Protein AF-A0A1M5J1T2-F1 (afdb_monomer)

Mean predicted aligned error: 6.27 Å

Nearest PDB structures (foldseek):
  9jb5-assembly1_A  TM=6.316E-01  e=2.649E+00  Arabidopsis thaliana
  3uuw-assembly1_D  TM=5.274E-01  e=1.321E+00  Clostridioides difficile 630
  9jb5-assembly1_B  TM=5.321E-01  e=2.192E+00  Arabidopsis thaliana
  1xea-assembly1_B  TM=5.247E-01  e=2.192E+00  Vibrio cholerae
  1tlt-assembly1_B  TM=4.787E-01  e=2.335E+00  Escherichia coli

Solvent-accessible surface area (backbone atoms only — not comparable to full-atom values): 5543 Å² total; per-residue (Å²): 122,72,64,61,60,52,49,52,53,51,53,52,50,53,51,49,53,58,47,50,71,62,70,26,44,74,47,78,55,96,56,31,41,35,27,78,34,49,88,57,45,56,34,31,40,38,54,51,94,86,43,30,34,38,37,37,45,85,96,47,74,47,78,43,77,53,54,98,81,63,43,72,68,61,51,53,49,50,36,38,77,70,67,71,41,80,75,73,71,80,74,73,86,124

Foldseek 3Di:
DVVLVVLLVVLVVVVVVVQVVQVWDWDDDPQKIAGCDHPLHQWMWGQDPQQWIWIDHPPDIDIDHNDPPDDNVNVVVVCVVVVSDPDPPPPPDD

pLDDT: mean 83.95, std 14.15, range [34.91, 95.38]

Secondary structure (DSSP, 8-state):
-HHHHHHHHHHHHHHHHHHHHTT-EEEEETTEEEEEESTTTTEEEEE-TTSEEEEEETTEEEEEE--TT--HHHHHHHHHHTTSS---------

Structure (mmCIF, N/CA/C/O backbone):
data_AF-A0A1M5J1T2-F1
#
_entry.id   AF-A0A1M5J1T2-F1
#
loop_
_atom_site.group_PDB
_atom_site.id
_atom_site.type_symbol
_atom_site.label_atom_id
_atom_site.label_alt_id
_atom_site.label_comp_id
_atom_site.label_asym_id
_atom_site.label_entity_id
_atom_site.label_seq_id
_atom_site.pdbx_PDB_ins_code
_atom_site.Cartn_x
_atom_site.Cartn_y
_atom_site.Cartn_z
_atom_site.occupancy
_atom_site.B_iso_or_equiv
_atom_site.auth_seq_id
_atom_site.auth_comp_id
_atom_site.auth_asym_id
_atom_site.auth_atom_id
_atom_site.pdbx_PDB_model_num
ATOM 1 N N . MET A 1 1 ? 23.142 1.458 -8.330 1.00 48.47 1 MET A N 1
ATOM 2 C CA . MET A 1 1 ? 22.286 0.309 -7.948 1.00 48.47 1 MET A CA 1
ATOM 3 C C . MET A 1 1 ? 21.916 0.289 -6.456 1.00 48.47 1 MET A C 1
ATOM 5 O O . MET A 1 1 ? 20.780 -0.045 -6.170 1.00 48.47 1 MET A O 1
ATOM 9 N N . GLN A 1 2 ? 22.773 0.706 -5.508 1.00 51.81 2 GLN A N 1
ATOM 10 C CA . GLN A 1 2 ? 22.416 0.771 -4.067 1.00 51.81 2 GLN A CA 1
ATOM 11 C C . GLN A 1 2 ? 21.383 1.853 -3.682 1.00 51.81 2 GLN A C 1
ATOM 13 O O . GLN A 1 2 ? 20.683 1.712 -2.684 1.00 51.81 2 GLN A O 1
ATOM 18 N N . THR A 1 3 ? 21.269 2.931 -4.461 1.00 60.22 3 THR A N 1
ATOM 19 C CA . THR A 1 3 ? 20.373 4.067 -4.177 1.00 60.22 3 THR A CA 1
ATOM 20 C C . THR A 1 3 ? 18.893 3.698 -4.260 1.00 60.22 3 THR A C 1
ATOM 22 O O . THR A 1 3 ? 18.123 4.057 -3.376 1.00 60.22 3 THR A O 1
ATOM 25 N N . SER A 1 4 ? 18.519 2.903 -5.260 1.00 65.75 4 SER A N 1
ATOM 26 C CA . SER A 1 4 ? 17.126 2.527 -5.504 1.00 65.75 4 SER A CA 1
ATOM 27 C C . SER A 1 4 ? 16.548 1.601 -4.422 1.00 65.75 4 SER A C 1
ATOM 29 O O . SER A 1 4 ? 15.395 1.766 -4.036 1.00 65.75 4 SER A O 1
ATOM 31 N N . GLN A 1 5 ? 17.327 0.644 -3.903 1.00 70.69 5 GLN A N 1
ATOM 32 C CA . GLN A 1 5 ? 16.850 -0.253 -2.841 1.00 70.69 5 GLN A CA 1
ATOM 33 C C . GLN A 1 5 ? 16.605 0.502 -1.532 1.00 70.69 5 GLN A C 1
ATOM 35 O O . GLN A 1 5 ? 15.594 0.279 -0.870 1.00 70.69 5 GLN A O 1
ATOM 40 N N . LYS A 1 6 ? 17.502 1.431 -1.182 1.00 76.44 6 LYS A N 1
ATOM 41 C CA . LYS A 1 6 ? 17.354 2.272 0.010 1.00 76.44 6 LYS A CA 1
ATOM 42 C C . LYS A 1 6 ? 16.141 3.198 -0.101 1.00 76.44 6 LYS A C 1
ATOM 44 O O . LYS A 1 6 ? 15.404 3.335 0.867 1.00 76.44 6 LYS A O 1
ATOM 49 N N . GLN A 1 7 ? 15.911 3.785 -1.274 1.00 73.88 7 GLN A N 1
ATOM 50 C CA . GLN A 1 7 ? 14.735 4.623 -1.537 1.00 73.88 7 GLN A CA 1
ATOM 51 C C . GLN A 1 7 ? 13.434 3.826 -1.428 1.00 73.88 7 GLN A C 1
ATOM 53 O O . GLN A 1 7 ? 12.515 4.261 -0.745 1.00 73.88 7 GLN A O 1
ATOM 58 N N . LYS A 1 8 ? 13.386 2.621 -2.008 1.00 74.81 8 LYS A N 1
ATOM 59 C CA . LYS A 1 8 ? 12.238 1.713 -1.884 1.00 74.81 8 LYS A CA 1
ATOM 60 C C . LYS A 1 8 ? 11.910 1.402 -0.419 1.00 74.81 8 LYS A C 1
ATOM 62 O O . LYS A 1 8 ? 10.755 1.483 -0.017 1.00 74.81 8 LYS A O 1
ATOM 67 N N . GLN A 1 9 ? 12.929 1.095 0.387 1.00 82.00 9 GLN A N 1
ATOM 68 C CA . GLN A 1 9 ? 12.761 0.856 1.825 1.00 82.00 9 GLN A CA 1
ATOM 69 C C . GLN A 1 9 ? 12.269 2.102 2.570 1.00 82.00 9 GLN A C 1
ATOM 71 O O . GLN A 1 9 ? 11.393 1.994 3.420 1.00 82.00 9 GLN A O 1
ATOM 76 N N . GLN A 1 10 ? 12.804 3.282 2.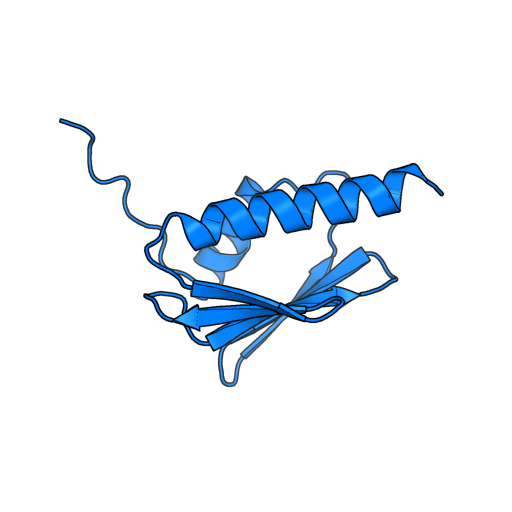244 1.00 85.56 10 GLN A N 1
ATOM 77 C CA . GLN A 1 10 ? 12.360 4.545 2.839 1.00 85.56 10 GLN A CA 1
ATOM 78 C C . GLN A 1 10 ? 10.899 4.846 2.500 1.00 85.56 10 GLN A C 1
ATOM 80 O O . GLN A 1 10 ? 10.131 5.186 3.393 1.00 85.56 10 GLN A O 1
ATOM 85 N N . PHE A 1 11 ? 10.504 4.670 1.241 1.00 86.38 11 PHE A N 1
ATOM 86 C CA . PHE A 1 11 ? 9.129 4.879 0.807 1.00 86.38 11 PHE A CA 1
ATOM 87 C C . PHE A 1 11 ? 8.165 3.904 1.499 1.00 86.38 11 PHE A C 1
ATOM 89 O O . PHE A 1 11 ? 7.144 4.318 2.044 1.00 86.38 11 PHE A O 1
ATOM 96 N N . GLN A 1 12 ? 8.523 2.617 1.560 1.00 86.50 12 GLN A N 1
ATOM 97 C CA . GLN A 1 12 ? 7.734 1.609 2.268 1.00 86.50 12 GLN A CA 1
ATOM 98 C C . GLN A 1 12 ? 7.579 1.943 3.759 1.00 86.50 12 GLN A C 1
ATOM 100 O O . GLN A 1 12 ? 6.492 1.781 4.311 1.00 86.50 12 GLN A O 1
ATOM 105 N N . GLN A 1 13 ? 8.637 2.449 4.399 1.00 88.88 13 GLN A N 1
ATOM 106 C CA . GLN A 1 13 ? 8.600 2.895 5.792 1.00 88.88 13 GLN A CA 1
ATOM 107 C C . GLN A 1 13 ? 7.667 4.102 5.985 1.00 88.88 13 GLN A C 1
ATOM 109 O O . GLN A 1 13 ? 6.857 4.100 6.907 1.00 88.88 13 GLN A O 1
ATOM 114 N N . GLN A 1 14 ? 7.726 5.101 5.099 1.00 91.69 14 GLN A N 1
ATOM 115 C CA . GLN A 1 14 ? 6.828 6.263 5.148 1.00 91.69 14 GLN A CA 1
ATOM 116 C C . GLN A 1 14 ? 5.360 5.860 4.969 1.00 91.69 14 GLN A C 1
ATOM 118 O O . GLN A 1 14 ? 4.484 6.375 5.662 1.00 91.69 14 GLN A O 1
ATOM 123 N N . LEU A 1 15 ? 5.086 4.912 4.068 1.00 91.25 15 LEU A N 1
ATOM 124 C CA . LEU A 1 15 ? 3.736 4.401 3.853 1.00 91.25 15 LEU A CA 1
ATOM 125 C C . LEU A 1 15 ? 3.226 3.613 5.067 1.00 91.25 15 LEU A C 1
ATOM 127 O O . LEU A 1 15 ? 2.076 3.784 5.474 1.00 91.25 15 LEU A O 1
ATOM 131 N N . PHE A 1 16 ? 4.086 2.790 5.672 1.00 91.75 16 PHE A N 1
ATOM 132 C CA . PHE A 1 16 ? 3.783 2.097 6.922 1.00 91.75 16 PHE A CA 1
ATOM 133 C C . PHE A 1 16 ? 3.408 3.096 8.023 1.00 91.75 16 PHE A C 1
ATOM 135 O O . PHE A 1 16 ? 2.346 2.968 8.627 1.00 91.75 16 PHE A O 1
ATOM 142 N N . GLU A 1 17 ? 4.233 4.124 8.234 1.00 92.31 17 GLU A N 1
ATOM 143 C CA . GLU A 1 17 ? 3.992 5.165 9.237 1.00 92.31 17 GLU A CA 1
ATOM 144 C C . GLU A 1 17 ? 2.670 5.897 9.001 1.00 92.31 17 GLU A C 1
ATOM 146 O O . GLU A 1 17 ? 1.889 6.050 9.941 1.00 92.31 17 GLU A O 1
ATOM 151 N N . TYR A 1 18 ? 2.384 6.280 7.753 1.00 92.38 18 TYR A N 1
ATOM 152 C CA . TYR A 1 18 ? 1.133 6.942 7.388 1.00 92.38 18 TYR A CA 1
ATOM 153 C C . TYR A 1 18 ? -0.089 6.107 7.787 1.00 92.38 18 TYR A C 1
ATOM 155 O O . TYR A 1 18 ? -0.987 6.591 8.477 1.00 92.38 18 TYR A O 1
ATOM 163 N N . PHE A 1 19 ? -0.130 4.830 7.397 1.00 92.88 19 PHE A N 1
ATOM 164 C CA . PHE A 1 19 ? -1.297 4.000 7.684 1.00 92.88 19 PHE A CA 1
ATOM 165 C C . PHE A 1 19 ? -1.383 3.584 9.148 1.00 92.88 19 PHE A C 1
ATOM 167 O O . PHE A 1 19 ? -2.490 3.543 9.683 1.00 92.88 19 PHE A O 1
ATOM 174 N N . SER A 1 20 ? -0.258 3.341 9.823 1.00 90.50 20 SER A N 1
ATOM 175 C CA . SER A 1 20 ? -0.242 3.038 11.258 1.00 90.50 20 SER A CA 1
ATOM 176 C C . SER A 1 20 ? -0.781 4.179 12.129 1.00 90.50 20 SER A C 1
ATOM 178 O O . SER A 1 20 ? -1.276 3.911 13.220 1.00 90.50 20 SER A O 1
ATOM 180 N N . GLN A 1 21 ? -0.743 5.433 11.665 1.00 87.81 21 GLN A N 1
ATOM 181 C CA . GLN A 1 21 ? -1.302 6.578 12.397 1.00 87.81 21 GLN A CA 1
ATOM 182 C C . GLN A 1 21 ? -2.840 6.658 12.341 1.00 87.81 21 GLN A C 1
ATOM 184 O O . GLN A 1 21 ? -3.451 7.274 13.213 1.00 87.81 21 GLN A O 1
ATOM 189 N N . LYS A 1 22 ? -3.490 6.012 11.364 1.00 83.31 22 LYS A N 1
ATOM 190 C CA . LYS A 1 22 ? -4.943 6.111 11.109 1.00 83.31 22 LYS A CA 1
ATOM 191 C C . LYS A 1 22 ? -5.793 5.057 11.843 1.00 83.31 22 LYS A C 1
ATOM 193 O O . LYS A 1 22 ? -6.819 4.624 11.321 1.00 83.31 22 LYS A O 1
ATOM 198 N N . ASP A 1 23 ? -5.358 4.609 13.024 1.00 84.88 23 ASP A N 1
ATOM 199 C CA . ASP A 1 23 ? -5.961 3.471 13.755 1.00 84.88 23 ASP A CA 1
ATOM 200 C C . ASP A 1 23 ? -6.023 2.175 12.911 1.00 84.88 23 ASP A C 1
ATOM 202 O O . ASP A 1 23 ? -6.859 1.290 13.109 1.00 84.88 23 ASP A O 1
ATOM 206 N N . ASN A 1 24 ? -5.127 2.049 11.925 1.00 90.50 24 ASN A N 1
ATOM 207 C CA . ASN A 1 24 ? -5.015 0.835 11.132 1.00 90.50 24 ASN A CA 1
ATOM 208 C C . ASN A 1 24 ? -3.989 -0.129 11.734 1.00 90.50 24 ASN A C 1
ATOM 210 O O . ASN A 1 24 ? -2.963 0.264 12.288 1.00 90.50 24 ASN A O 1
ATOM 214 N N . SER A 1 25 ? -4.222 -1.427 11.537 1.00 93.12 25 SER A N 1
ATOM 215 C CA . SER A 1 25 ? -3.204 -2.458 11.770 1.00 93.12 25 SER A CA 1
ATOM 216 C C . SER A 1 25 ? -2.545 -2.842 10.451 1.00 93.12 25 SER A C 1
ATOM 218 O O . SER A 1 25 ? -3.199 -3.401 9.568 1.00 93.12 25 SER A O 1
ATOM 220 N N . VAL A 1 26 ? -1.247 -2.572 10.334 1.00 94.62 26 VAL A N 1
ATOM 221 C CA . VAL A 1 26 ? -0.455 -2.837 9.127 1.00 94.62 26 VAL A CA 1
ATOM 222 C C . VAL A 1 26 ? 0.405 -4.083 9.339 1.00 94.62 26 VAL A C 1
ATOM 224 O O . VAL A 1 26 ? 1.010 -4.261 10.393 1.00 94.62 26 VAL A O 1
ATOM 227 N N . THR A 1 27 ? 0.446 -4.974 8.352 1.00 92.62 27 THR A N 1
ATOM 228 C CA . THR A 1 27 ? 1.308 -6.164 8.332 1.00 92.62 27 THR A CA 1
ATOM 229 C C . THR A 1 27 ? 2.186 -6.119 7.092 1.00 92.62 27 THR A C 1
ATOM 231 O O . THR A 1 27 ? 1.704 -5.803 6.010 1.00 92.62 27 THR A O 1
ATOM 234 N N . ILE A 1 28 ? 3.471 -6.428 7.249 1.00 89.75 28 ILE A N 1
ATOM 235 C CA . ILE A 1 28 ? 4.422 -6.519 6.139 1.00 89.75 28 ILE A CA 1
ATOM 236 C C . ILE A 1 28 ? 4.729 -7.998 5.902 1.00 89.75 28 ILE A C 1
ATOM 238 O O . ILE A 1 28 ? 5.134 -8.700 6.829 1.00 89.75 28 ILE A O 1
ATOM 242 N N . LEU A 1 29 ? 4.530 -8.458 4.669 1.00 86.94 29 LEU A N 1
ATOM 243 C CA . LEU A 1 29 ? 4.799 -9.813 4.200 1.00 86.94 29 LEU A CA 1
ATOM 244 C C . LEU A 1 29 ? 5.752 -9.713 3.008 1.00 86.94 29 LEU A C 1
ATOM 246 O O . LEU A 1 29 ? 5.331 -9.408 1.902 1.00 86.94 29 LEU A O 1
ATOM 250 N N . GLU A 1 30 ? 7.047 -9.932 3.229 1.00 84.19 30 GLU A N 1
ATOM 251 C CA . GLU A 1 30 ? 8.074 -9.811 2.181 1.00 84.19 30 GLU A CA 1
ATOM 252 C C . GLU A 1 30 ? 8.041 -8.448 1.453 1.00 84.19 30 GLU A C 1
ATOM 254 O O . GLU A 1 30 ? 8.482 -7.438 2.005 1.00 84.19 30 GLU A O 1
ATOM 259 N N . ASN A 1 31 ? 7.541 -8.417 0.214 1.00 86.00 31 ASN A N 1
ATOM 260 C CA . ASN A 1 31 ? 7.394 -7.230 -0.625 1.00 86.00 31 ASN A CA 1
ATOM 261 C C . ASN A 1 31 ? 5.966 -6.659 -0.632 1.00 86.00 31 ASN A C 1
ATOM 263 O O . ASN A 1 31 ? 5.667 -5.781 -1.441 1.00 86.00 31 ASN A O 1
ATOM 267 N N . GLU A 1 32 ? 5.098 -7.149 0.243 1.00 91.06 32 GLU A N 1
ATOM 268 C CA . GLU A 1 32 ? 3.699 -6.770 0.361 1.00 91.06 32 GLU A CA 1
ATOM 269 C C . GLU A 1 32 ? 3.446 -6.071 1.702 1.00 91.06 32 GLU A C 1
ATOM 271 O O . GLU A 1 32 ? 3.934 -6.484 2.755 1.00 91.06 32 GLU A O 1
ATOM 276 N N . MET A 1 33 ? 2.670 -4.992 1.677 1.00 94.25 33 MET A N 1
ATOM 277 C CA . MET A 1 33 ? 2.139 -4.343 2.870 1.00 94.25 33 MET A CA 1
ATOM 278 C C . MET A 1 33 ? 0.618 -4.443 2.847 1.00 94.25 33 MET A C 1
ATOM 280 O O . MET A 1 33 ? -0.010 -3.971 1.906 1.00 94.25 33 MET A O 1
ATOM 284 N N . VAL A 1 34 ? 0.028 -5.015 3.893 1.00 94.50 34 VAL A N 1
ATOM 285 C CA . VAL A 1 34 ? -1.412 -5.279 3.987 1.00 94.50 34 VAL A CA 1
ATOM 286 C C . VAL A 1 34 ? -2.007 -4.532 5.172 1.00 94.50 34 VAL A C 1
ATOM 288 O O . VAL A 1 34 ? -1.512 -4.628 6.300 1.00 94.50 34 VAL A O 1
ATOM 291 N N . ILE A 1 35 ? -3.114 -3.832 4.941 1.00 95.06 35 ILE A N 1
ATOM 292 C CA . ILE A 1 35 ? -3.918 -3.216 5.995 1.00 95.06 35 ILE A CA 1
ATOM 293 C C . ILE A 1 35 ? -4.984 -4.213 6.453 1.00 95.06 35 ILE A C 1
ATOM 295 O O . ILE A 1 35 ? -5.976 -4.477 5.772 1.00 95.06 35 ILE A O 1
ATOM 299 N N . THR A 1 36 ? -4.779 -4.788 7.635 1.00 94.00 36 THR A N 1
ATOM 300 C CA . THR A 1 36 ? -5.578 -5.916 8.146 1.00 94.00 36 THR A CA 1
ATOM 301 C C . THR A 1 36 ? -6.769 -5.480 9.003 1.00 94.00 36 THR A C 1
ATOM 303 O O . THR A 1 36 ? -7.754 -6.217 9.126 1.00 94.00 36 THR A O 1
ATOM 306 N N . LYS A 1 37 ? -6.704 -4.277 9.586 1.00 93.31 37 LYS A N 1
ATOM 307 C CA . LYS A 1 37 ? -7.753 -3.660 10.414 1.00 93.31 37 LYS A CA 1
ATOM 308 C C . LYS A 1 37 ? -7.742 -2.142 10.244 1.00 93.31 37 LYS A C 1
ATOM 310 O O . LYS A 1 37 ? -6.710 -1.599 9.862 1.00 93.31 37 LYS A O 1
ATOM 315 N N . GLY A 1 38 ? -8.850 -1.501 10.611 1.00 90.12 38 GLY A N 1
ATOM 316 C CA . GLY A 1 38 ? -9.038 -0.051 10.562 1.00 90.12 38 GLY A CA 1
ATOM 317 C C . GLY A 1 38 ? -9.881 0.397 9.368 1.00 90.12 38 GLY A C 1
ATOM 318 O O . GLY A 1 38 ? -10.532 -0.422 8.714 1.00 90.12 38 GLY A O 1
ATOM 319 N N . THR A 1 39 ? -9.897 1.706 9.123 1.00 90.00 39 THR A N 1
ATOM 320 C CA . THR A 1 39 ? -10.711 2.342 8.071 1.00 90.00 39 THR A CA 1
ATOM 321 C C . THR A 1 39 ? -10.254 1.971 6.665 1.00 90.00 39 THR A C 1
ATOM 323 O O . THR A 1 39 ? -11.079 1.832 5.769 1.00 90.00 39 THR A O 1
ATOM 326 N N . ASP A 1 40 ? -8.957 1.727 6.500 1.00 91.69 40 ASP A N 1
ATOM 327 C CA . ASP A 1 40 ? -8.327 1.413 5.219 1.00 91.69 40 ASP A CA 1
ATOM 328 C C . ASP A 1 40 ? -8.148 -0.117 5.038 1.00 91.69 40 ASP A C 1
ATOM 330 O O . ASP A 1 40 ? -7.332 -0.584 4.243 1.00 91.69 40 ASP A O 1
ATOM 334 N N . LYS A 1 41 ? -8.888 -0.936 5.807 1.00 92.12 41 LYS A N 1
ATOM 335 C CA . LYS A 1 41 ? -8.797 -2.405 5.768 1.00 92.12 41 LYS A CA 1
ATOM 336 C C . LYS A 1 41 ? -9.066 -2.954 4.365 1.00 92.12 41 LYS A C 1
ATOM 338 O O . LYS A 1 41 ? -10.072 -2.629 3.737 1.00 92.12 41 LYS A O 1
ATOM 343 N N . GLY A 1 42 ? -8.231 -3.909 3.958 1.00 90.50 42 GLY A N 1
ATOM 344 C CA . GLY A 1 42 ? -8.328 -4.592 2.666 1.00 90.50 42 GLY A CA 1
ATOM 345 C C . GLY A 1 42 ? -7.433 -3.978 1.594 1.00 90.50 42 GLY A C 1
ATOM 346 O O . GLY A 1 42 ? -7.272 -4.580 0.536 1.00 90.50 42 GLY A O 1
ATOM 347 N N . LEU A 1 43 ? -6.805 -2.834 1.884 1.00 94.94 43 LEU A N 1
ATOM 348 C CA . LEU A 1 43 ? -5.759 -2.282 1.040 1.00 94.94 43 LEU A CA 1
ATOM 349 C C . LEU A 1 43 ? -4.465 -3.067 1.174 1.00 94.94 43 LEU A C 1
ATOM 351 O O . LEU A 1 43 ? -4.015 -3.398 2.273 1.00 94.94 43 LEU A O 1
ATOM 355 N N . THR A 1 44 ? -3.870 -3.326 0.023 1.00 95.25 44 THR A N 1
ATOM 356 C CA . THR A 1 44 ? -2.637 -4.082 -0.122 1.00 95.25 44 THR A CA 1
ATOM 357 C C . THR A 1 44 ? -1.721 -3.359 -1.094 1.00 95.25 44 THR A C 1
ATOM 359 O O . THR A 1 44 ? -2.179 -2.873 -2.123 1.00 95.25 44 THR A O 1
ATOM 362 N N . PHE A 1 45 ? -0.433 -3.303 -0.775 1.00 94.94 45 PHE A N 1
ATOM 363 C CA . PHE A 1 45 ? 0.597 -2.648 -1.570 1.00 94.94 45 PHE A CA 1
ATOM 364 C C . PHE A 1 45 ? 1.704 -3.651 -1.866 1.00 94.94 45 PHE A C 1
ATOM 366 O O . PHE A 1 45 ? 2.468 -4.012 -0.972 1.00 94.94 45 PHE A O 1
ATOM 373 N N . THR A 1 46 ? 1.800 -4.098 -3.112 1.00 93.12 46 THR A N 1
ATOM 374 C CA . THR A 1 46 ? 2.809 -5.055 -3.567 1.00 93.12 46 THR A CA 1
ATOM 375 C C . THR A 1 46 ? 3.892 -4.317 -4.333 1.00 93.12 46 THR A C 1
ATOM 377 O O . THR A 1 46 ? 3.659 -3.788 -5.418 1.00 93.12 46 THR A O 1
ATOM 380 N N . TYR A 1 47 ? 5.100 -4.286 -3.783 1.00 88.94 47 TYR A N 1
ATOM 381 C CA . TYR A 1 47 ? 6.217 -3.587 -4.395 1.00 88.94 47 TYR A CA 1
ATOM 382 C C . TYR A 1 47 ? 7.038 -4.505 -5.300 1.00 88.94 47 TYR A C 1
ATOM 384 O O . TYR A 1 47 ? 7.713 -5.430 -4.828 1.00 88.94 47 TYR A O 1
ATOM 392 N N . LEU A 1 48 ? 7.091 -4.192 -6.589 1.00 88.12 48 LEU A N 1
ATOM 393 C CA . LEU A 1 48 ? 7.785 -4.997 -7.588 1.00 88.12 48 LEU A CA 1
ATOM 394 C C . LEU A 1 48 ? 9.275 -4.635 -7.709 1.00 88.12 48 LEU A C 1
ATOM 396 O O . LEU A 1 48 ? 9.787 -3.707 -7.069 1.00 88.12 48 LEU A O 1
ATOM 400 N N . SER A 1 49 ? 10.024 -5.454 -8.449 1.00 84.50 49 SER A N 1
ATOM 401 C CA . SER A 1 49 ? 11.466 -5.269 -8.677 1.00 84.50 49 SER A CA 1
ATOM 402 C C . SER A 1 49 ? 11.786 -4.197 -9.719 1.00 84.50 49 SER A C 1
ATOM 404 O O . SER A 1 49 ? 12.918 -3.727 -9.765 1.00 84.50 49 SER A O 1
ATOM 406 N N . ASP A 1 50 ? 10.802 -3.836 -10.539 1.00 85.62 50 ASP A N 1
ATOM 407 C CA . ASP A 1 50 ? 10.866 -2.839 -11.613 1.00 85.62 50 ASP A CA 1
ATOM 408 C C . ASP A 1 50 ? 10.424 -1.438 -11.164 1.00 85.62 50 ASP A C 1
ATOM 410 O O . ASP A 1 50 ? 10.090 -0.600 -11.992 1.00 85.62 50 ASP A O 1
ATOM 414 N N . HIS A 1 51 ? 10.433 -1.194 -9.848 1.00 82.69 51 HIS A N 1
ATOM 415 C CA . HIS A 1 51 ? 10.062 0.082 -9.229 1.00 82.69 51 HIS A CA 1
ATOM 416 C C . HIS A 1 51 ? 8.579 0.424 -9.334 1.00 82.69 51 HIS A C 1
ATOM 418 O O . HIS A 1 51 ? 8.200 1.523 -8.958 1.00 82.69 51 HIS A O 1
ATOM 424 N N . SER A 1 52 ? 7.725 -0.508 -9.745 1.00 89.12 52 SER A N 1
ATOM 425 C CA . SER A 1 52 ? 6.278 -0.321 -9.670 1.00 89.12 52 SER A CA 1
ATOM 426 C C . SER A 1 52 ? 5.687 -0.805 -8.338 1.00 89.12 52 SER A C 1
ATOM 428 O O . SER A 1 52 ? 6.288 -1.583 -7.580 1.00 89.12 52 SER A O 1
ATOM 430 N N . CYS A 1 53 ? 4.494 -0.307 -8.031 1.00 91.56 53 CYS A N 1
ATOM 431 C CA . CYS A 1 53 ? 3.674 -0.712 -6.902 1.00 91.56 53 CYS A CA 1
ATOM 432 C C . CYS A 1 53 ? 2.277 -1.070 -7.399 1.00 91.56 53 CYS A C 1
ATOM 434 O O . CYS A 1 53 ? 1.606 -0.255 -8.037 1.00 91.56 53 CYS A O 1
ATOM 436 N N . ILE A 1 54 ? 1.829 -2.279 -7.067 1.00 94.06 54 ILE A N 1
ATOM 437 C CA . ILE A 1 54 ? 0.450 -2.691 -7.295 1.00 94.06 54 ILE A CA 1
ATOM 438 C C . ILE A 1 54 ? -0.336 -2.455 -6.011 1.00 94.06 54 ILE A C 1
ATOM 440 O O . ILE A 1 54 ? -0.023 -3.017 -4.962 1.00 94.06 54 ILE A O 1
ATOM 444 N N . ILE A 1 55 ? -1.364 -1.622 -6.103 1.00 95.38 55 ILE A N 1
ATOM 445 C CA . ILE A 1 55 ? -2.296 -1.330 -5.023 1.00 95.38 55 ILE A CA 1
ATOM 446 C C . ILE A 1 55 ? -3.564 -2.137 -5.273 1.00 95.38 55 ILE A C 1
ATOM 448 O O . ILE A 1 55 ? -4.281 -1.881 -6.241 1.00 95.38 55 ILE A O 1
ATOM 452 N N . HIS A 1 56 ? -3.860 -3.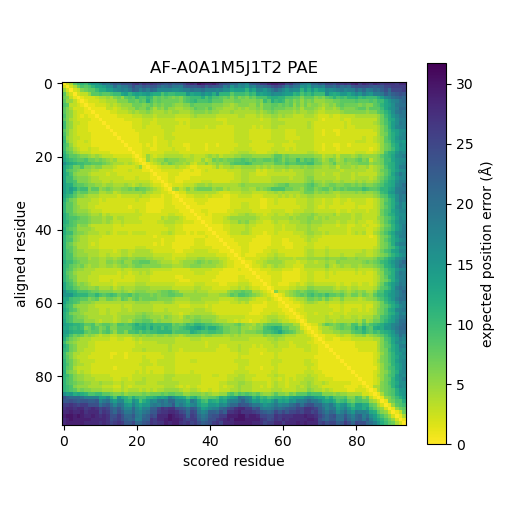092 -4.399 1.00 94.62 56 HIS A N 1
ATOM 453 C CA . HIS A 1 56 ? -5.096 -3.866 -4.442 1.00 94.62 56 HIS A CA 1
ATOM 454 C C . HIS A 1 56 ? -6.076 -3.370 -3.379 1.00 94.62 56 HIS A C 1
ATOM 456 O O . HIS A 1 56 ? -5.701 -3.149 -2.228 1.00 94.62 56 HIS A O 1
ATOM 462 N N . CYS A 1 57 ? -7.341 -3.223 -3.769 1.00 90.19 57 CYS A N 1
ATOM 463 C CA . CYS A 1 57 ? -8.456 -2.894 -2.890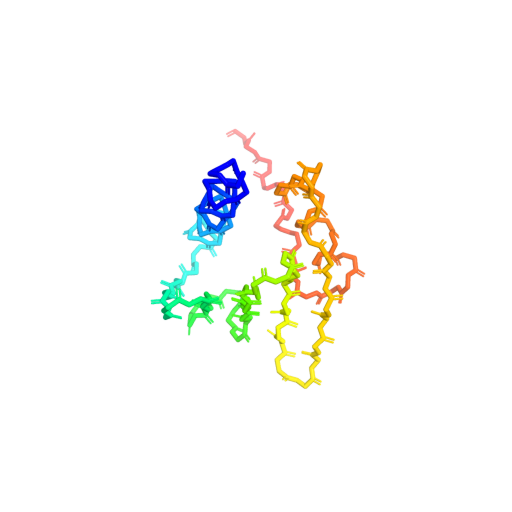 1.00 90.19 57 CYS A CA 1
ATOM 464 C C . CYS A 1 57 ? -9.701 -3.656 -3.362 1.00 90.19 57 CYS A C 1
ATOM 466 O O . CYS A 1 57 ? -10.341 -3.265 -4.339 1.00 90.19 57 CYS A O 1
ATOM 468 N N . TYR A 1 58 ? -10.040 -4.755 -2.685 1.00 82.69 58 TYR A N 1
ATOM 469 C CA . TYR A 1 58 ? -11.148 -5.643 -3.066 1.00 82.69 58 TYR A CA 1
ATOM 470 C C . TYR A 1 58 ? -11.072 -6.083 -4.546 1.00 82.69 58 TYR A C 1
ATOM 472 O O . TYR A 1 58 ? -10.161 -6.818 -4.916 1.00 82.69 58 TYR A O 1
ATOM 480 N N . GLU A 1 59 ? -12.014 -5.650 -5.388 1.00 85.19 59 GLU A N 1
ATOM 481 C CA . GLU A 1 59 ? -12.094 -5.993 -6.818 1.00 85.19 59 GLU A CA 1
ATOM 482 C C . GLU A 1 59 ? -11.284 -5.043 -7.717 1.00 85.19 59 GLU A C 1
ATOM 484 O O . GLU A 1 59 ? -11.201 -5.244 -8.928 1.00 85.19 59 GLU A O 1
ATOM 489 N N . PHE A 1 60 ? -10.683 -3.999 -7.143 1.00 87.19 60 PHE A N 1
ATOM 490 C CA . PHE A 1 60 ? -9.922 -2.995 -7.872 1.00 87.19 60 PHE A CA 1
ATOM 491 C C . PHE A 1 60 ? -8.417 -3.177 -7.671 1.00 87.19 60 PHE A C 1
ATOM 493 O O . PHE A 1 60 ? -7.941 -3.490 -6.578 1.00 87.19 60 PHE A O 1
ATOM 500 N N . SER A 1 61 ? -7.654 -2.962 -8.742 1.00 92.75 61 SER A N 1
ATOM 501 C CA . SER A 1 61 ? -6.192 -2.962 -8.713 1.00 92.75 61 SER A CA 1
ATOM 502 C C . SER A 1 61 ? -5.657 -1.780 -9.514 1.00 92.75 61 SER A C 1
ATOM 504 O O . SER A 1 61 ? -6.064 -1.578 -10.657 1.00 92.75 61 SER A O 1
ATOM 506 N N . LEU A 1 62 ? -4.734 -1.023 -8.928 1.00 93.31 62 LEU A N 1
ATOM 507 C CA . LEU A 1 62 ? -4.009 0.064 -9.581 1.00 93.31 62 LEU A CA 1
ATOM 508 C C . LEU A 1 62 ? -2.530 -0.294 -9.633 1.00 93.31 62 LEU A C 1
ATOM 510 O O . LEU A 1 62 ? -1.928 -0.555 -8.600 1.00 93.31 62 LEU A O 1
ATOM 514 N N . ASN A 1 63 ? -1.948 -0.282 -10.827 1.00 93.44 63 ASN A N 1
ATOM 515 C CA . ASN A 1 63 ? -0.503 -0.364 -10.991 1.00 93.44 63 ASN A CA 1
ATOM 516 C C . ASN A 1 63 ? 0.045 1.046 -11.222 1.00 93.44 63 ASN A C 1
ATOM 518 O O . ASN A 1 63 ? -0.461 1.758 -12.090 1.00 93.44 63 ASN A O 1
ATOM 522 N N . THR A 1 64 ? 1.046 1.443 -10.445 1.00 90.19 64 THR A N 1
ATOM 523 C CA . THR A 1 64 ? 1.701 2.744 -10.574 1.00 90.19 64 THR A CA 1
ATOM 524 C C . THR A 1 64 ? 3.206 2.595 -10.472 1.00 90.19 64 THR A C 1
ATOM 526 O O . THR A 1 64 ? 3.713 1.843 -9.640 1.00 90.19 64 THR A O 1
ATOM 529 N N . ASP A 1 65 ? 3.923 3.364 -11.2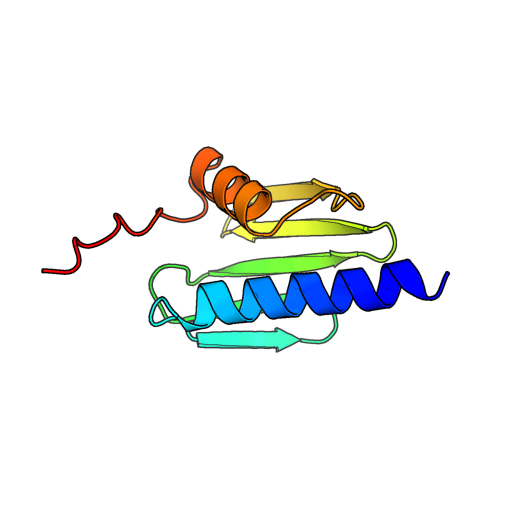79 1.00 88.88 65 ASP A N 1
ATOM 530 C CA . ASP A 1 65 ? 5.369 3.480 -11.159 1.00 88.88 65 ASP A CA 1
ATOM 531 C C . ASP A 1 65 ? 5.708 4.319 -9.916 1.00 88.88 65 ASP A C 1
ATOM 533 O O . ASP A 1 65 ? 5.060 5.333 -9.647 1.00 88.88 65 ASP A O 1
ATOM 537 N N . LEU A 1 66 ? 6.699 3.878 -9.137 1.00 84.31 66 LEU A N 1
ATOM 538 C CA . LEU A 1 66 ? 7.333 4.653 -8.072 1.00 84.31 66 LEU A CA 1
ATOM 539 C C . LEU A 1 66 ? 8.661 5.174 -8.620 1.00 84.31 66 LEU A C 1
ATOM 541 O O . LEU A 1 66 ? 9.720 4.558 -8.452 1.00 84.31 66 LEU A O 1
ATOM 545 N N . ASP A 1 67 ? 8.594 6.290 -9.338 1.00 80.25 67 ASP A N 1
ATOM 546 C CA . ASP A 1 67 ? 9.794 6.963 -9.820 1.00 80.25 67 ASP A CA 1
ATOM 547 C C . ASP A 1 67 ? 10.606 7.569 -8.658 1.00 80.25 67 ASP A C 1
ATOM 549 O O . ASP A 1 67 ? 10.200 7.574 -7.493 1.00 80.25 67 ASP A O 1
ATOM 553 N N . ILE A 1 68 ? 11.803 8.069 -8.969 1.00 71.75 68 ILE A N 1
ATOM 554 C CA . ILE A 1 68 ? 12.704 8.640 -7.958 1.00 71.75 68 ILE A CA 1
ATOM 555 C C . ILE A 1 68 ? 12.139 9.903 -7.286 1.00 71.75 68 ILE A C 1
ATOM 557 O O . ILE A 1 68 ? 12.583 10.255 -6.192 1.00 71.75 68 ILE A O 1
ATOM 561 N N . ASP A 1 69 ? 11.168 10.555 -7.926 1.00 78.00 69 ASP A N 1
ATOM 562 C CA . ASP A 1 69 ? 10.548 11.802 -7.485 1.00 78.00 69 ASP A CA 1
ATOM 563 C C . ASP A 1 69 ? 9.204 11.555 -6.773 1.00 78.00 69 ASP A C 1
ATOM 565 O O . ASP A 1 69 ? 8.570 12.489 -6.269 1.00 78.00 69 ASP A O 1
ATOM 569 N N . THR A 1 70 ? 8.773 10.292 -6.680 1.00 83.88 70 THR A N 1
ATOM 570 C CA . THR A 1 70 ? 7.519 9.902 -6.047 1.00 83.88 70 THR A CA 1
ATOM 571 C C . THR A 1 70 ? 7.634 10.094 -4.541 1.00 83.88 70 THR A C 1
ATOM 573 O O . THR A 1 70 ? 8.251 9.316 -3.812 1.00 83.88 70 THR A O 1
ATOM 576 N N . THR A 1 71 ? 7.006 11.162 -4.061 1.00 89.81 71 THR A N 1
ATOM 577 C CA . THR A 1 71 ? 6.871 11.437 -2.630 1.00 89.81 71 THR A CA 1
ATOM 578 C C . THR A 1 71 ? 5.678 10.693 -2.041 1.00 89.81 71 THR A C 1
ATOM 580 O O . THR A 1 71 ? 4.705 10.393 -2.742 1.00 89.81 71 THR A O 1
ATOM 583 N N . ILE A 1 72 ? 5.719 10.453 -0.728 1.00 90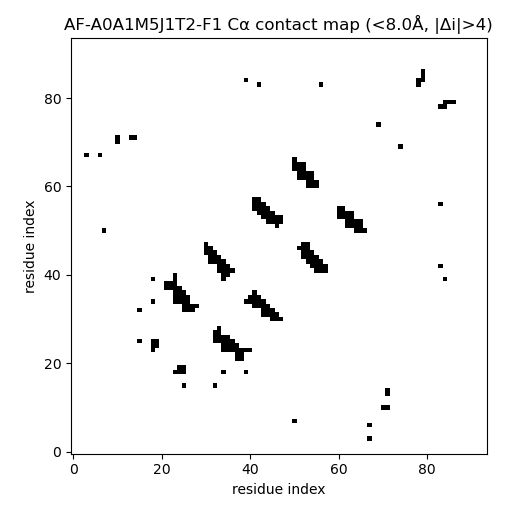.19 72 ILE A N 1
ATOM 584 C CA . ILE A 1 72 ? 4.581 9.889 0.001 1.00 90.19 72 ILE A CA 1
ATOM 585 C C . ILE A 1 72 ? 3.312 10.732 -0.202 1.00 90.19 72 ILE A C 1
ATOM 587 O O . ILE A 1 72 ? 2.258 10.176 -0.485 1.00 90.19 72 ILE A O 1
ATOM 591 N N . ASP A 1 73 ? 3.411 12.063 -0.183 1.00 90.56 73 ASP A N 1
ATOM 592 C CA . ASP A 1 73 ? 2.261 12.959 -0.353 1.00 90.56 73 ASP A CA 1
ATOM 593 C C . ASP A 1 73 ? 1.609 12.822 -1.733 1.00 90.56 73 ASP A C 1
ATOM 595 O O . ASP A 1 73 ? 0.381 12.783 -1.848 1.00 90.56 73 ASP A O 1
ATOM 599 N N . THR A 1 74 ? 2.420 12.737 -2.793 1.00 91.19 74 THR A N 1
ATOM 600 C CA . THR A 1 74 ? 1.922 12.505 -4.156 1.00 91.19 74 THR A CA 1
ATOM 601 C C . THR A 1 74 ? 1.234 11.147 -4.252 1.00 91.19 74 THR A C 1
ATOM 603 O O . THR A 1 74 ? 0.162 11.043 -4.850 1.00 91.19 74 THR A O 1
ATOM 606 N N . PHE A 1 75 ? 1.802 10.122 -3.617 1.00 92.25 75 PHE A N 1
ATOM 607 C CA . PHE A 1 75 ? 1.218 8.788 -3.596 1.00 92.25 75 PHE A CA 1
ATOM 608 C C . PHE A 1 75 ? -0.104 8.743 -2.820 1.00 92.25 75 PHE A C 1
ATOM 610 O O . PHE A 1 75 ? -1.093 8.221 -3.320 1.00 92.25 75 PHE A O 1
ATOM 617 N N . ILE A 1 76 ? -0.186 9.364 -1.644 1.00 92.56 76 ILE A N 1
ATOM 618 C CA . ILE A 1 76 ? -1.438 9.46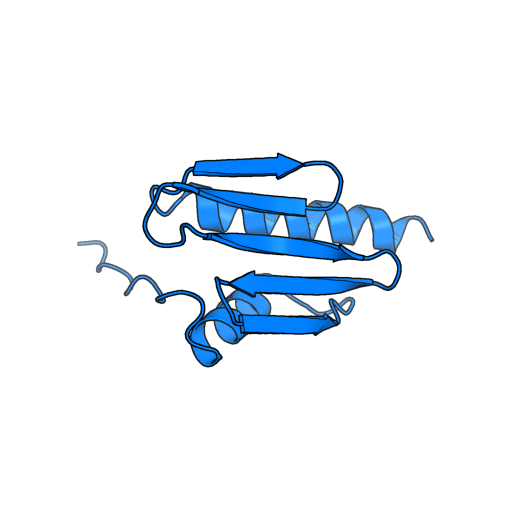5 -0.883 1.00 92.56 76 ILE A CA 1
ATOM 619 C C . ILE A 1 76 ? -2.504 10.221 -1.685 1.00 92.56 76 ILE A C 1
ATOM 621 O O . ILE A 1 76 ? -3.647 9.771 -1.754 1.00 92.56 76 ILE A O 1
ATOM 625 N N . LYS A 1 77 ? -2.143 11.316 -2.368 1.00 92.25 77 LYS A N 1
ATOM 626 C CA . LYS A 1 77 ? -3.064 12.022 -3.277 1.00 92.25 77 LYS A CA 1
ATOM 627 C C . LYS A 1 77 ? -3.555 11.130 -4.412 1.00 92.25 77 LYS A C 1
ATOM 629 O O . LYS A 1 77 ? -4.735 11.190 -4.741 1.00 92.25 77 LYS A O 1
ATOM 634 N N . LEU A 1 78 ? -2.691 10.293 -4.989 1.00 92.75 78 LEU A N 1
ATOM 635 C CA . LEU A 1 78 ? -3.090 9.300 -5.988 1.00 92.75 78 LEU A CA 1
ATOM 636 C C . LEU A 1 78 ? -4.155 8.354 -5.412 1.00 92.75 78 LEU A C 1
ATOM 638 O O . LEU A 1 78 ? -5.214 8.192 -6.014 1.00 92.75 78 LEU A O 1
ATOM 642 N N . LEU A 1 79 ? -3.922 7.795 -4.220 1.00 92.69 79 LEU A N 1
ATOM 643 C CA . LEU A 1 79 ? -4.880 6.897 -3.564 1.00 92.69 79 LEU A CA 1
ATOM 644 C C . LEU A 1 79 ? -6.230 7.582 -3.296 1.00 92.69 79 LEU A C 1
ATOM 646 O O . LEU A 1 79 ? -7.278 6.983 -3.534 1.00 92.69 79 LEU A O 1
ATOM 650 N N . VAL A 1 80 ? -6.216 8.842 -2.850 1.00 92.19 80 VAL A N 1
ATOM 651 C CA . VAL A 1 80 ? -7.431 9.646 -2.627 1.00 92.19 80 VAL A CA 1
ATOM 652 C C . VAL A 1 80 ? -8.166 9.916 -3.940 1.00 92.19 80 VAL A C 1
ATOM 654 O O . VAL A 1 80 ? -9.375 9.717 -4.015 1.00 92.19 80 VAL A O 1
ATOM 657 N N . ASN A 1 81 ? -7.453 10.310 -4.998 1.0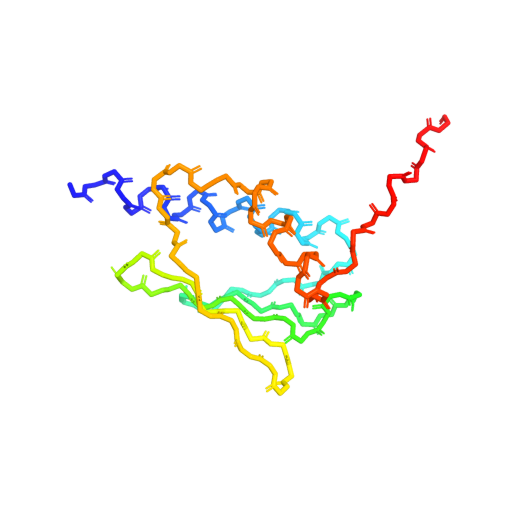0 91.88 81 ASN A N 1
ATOM 658 C CA . ASN A 1 81 ? -8.043 10.606 -6.308 1.00 91.88 81 ASN A CA 1
ATOM 659 C C . ASN A 1 81 ? -8.712 9.381 -6.946 1.00 91.88 81 ASN A C 1
ATOM 661 O O . ASN 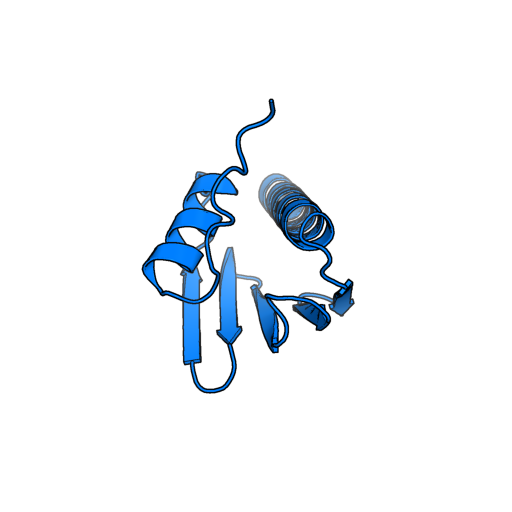A 1 81 ? -9.687 9.520 -7.683 1.00 91.88 81 ASN A O 1
ATOM 665 N N . HIS A 1 82 ? -8.207 8.184 -6.646 1.00 90.19 82 HIS A N 1
ATOM 666 C CA . HIS A 1 82 ? -8.803 6.917 -7.063 1.00 90.19 82 HIS A CA 1
ATOM 667 C C . HIS A 1 82 ? -9.848 6.374 -6.072 1.00 90.19 82 HIS A C 1
ATOM 669 O O . HIS A 1 82 ? -10.349 5.269 -6.270 1.00 90.19 82 HIS A O 1
ATOM 675 N N . ASN A 1 83 ? -10.215 7.144 -5.040 1.00 88.94 83 ASN A N 1
ATOM 676 C CA . ASN A 1 83 ? -11.155 6.764 -3.980 1.00 88.94 83 ASN A CA 1
ATOM 677 C C . ASN A 1 83 ? -10.764 5.470 -3.242 1.00 88.94 83 ASN A C 1
ATOM 679 O O . ASN A 1 83 ? -11.631 4.741 -2.764 1.00 88.94 83 ASN A O 1
ATOM 683 N N . LEU A 1 84 ? -9.465 5.170 -3.159 1.00 89.75 84 LEU A N 1
ATOM 684 C CA . LEU A 1 84 ? -8.949 3.984 -2.469 1.00 89.75 84 LEU A CA 1
ATOM 685 C C . LEU A 1 84 ? -8.868 4.195 -0.965 1.00 89.75 84 LEU A C 1
ATOM 687 O O . LEU A 1 84 ? -9.106 3.267 -0.203 1.00 89.75 84 LEU A O 1
ATOM 691 N N . ILE A 1 85 ? -8.549 5.420 -0.555 1.00 89.62 85 ILE A N 1
ATOM 692 C CA . ILE A 1 85 ? -8.551 5.847 0.839 1.00 89.62 85 ILE A CA 1
ATOM 693 C C . ILE A 1 85 ? -9.354 7.129 0.963 1.00 89.62 85 ILE A C 1
ATOM 695 O O . ILE A 1 85 ? -9.369 7.970 0.061 1.00 89.62 85 ILE A O 1
ATOM 699 N N . HIS A 1 86 ? -9.969 7.318 2.122 1.00 81.19 86 HIS A N 1
ATOM 700 C CA . HIS A 1 86 ? -10.484 8.625 2.488 1.00 81.19 86 HIS A CA 1
ATOM 701 C C . HIS A 1 86 ? -9.334 9.453 3.048 1.00 81.19 86 HIS A C 1
ATOM 703 O O . HIS A 1 86 ? -8.639 9.022 3.979 1.00 81.19 86 HIS A O 1
ATOM 709 N N . GLN A 1 87 ? -9.138 10.647 2.486 1.00 68.56 87 GLN A N 1
ATOM 710 C CA . GLN A 1 87 ? -8.318 11.646 3.148 1.00 68.56 87 GLN A CA 1
ATOM 711 C C . GLN A 1 87 ? -8.983 11.904 4.497 1.00 68.56 87 GLN A C 1
ATOM 713 O O . GLN A 1 87 ? -10.156 12.278 4.551 1.00 68.56 87 GLN A O 1
ATOM 718 N N . GLN A 1 88 ? -8.264 11.626 5.583 1.00 59.88 88 GLN A N 1
ATOM 719 C CA .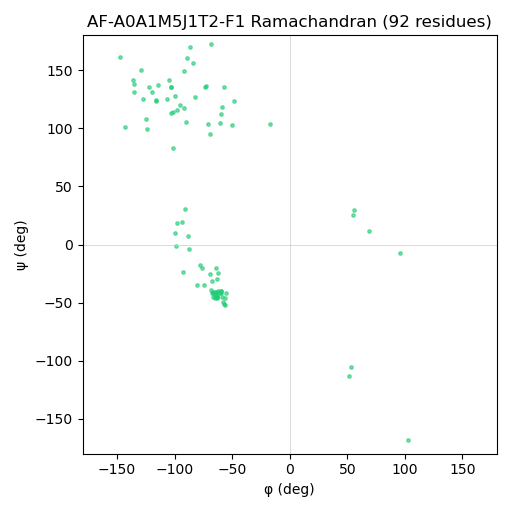 GLN A 1 88 ? -8.701 12.086 6.887 1.00 59.88 88 GLN A CA 1
ATOM 720 C C . GLN A 1 88 ? -8.750 13.604 6.739 1.00 59.88 88 GLN A C 1
ATOM 722 O O . GLN A 1 88 ? -7.721 14.220 6.464 1.00 59.88 88 GLN A O 1
ATOM 727 N N . SER A 1 89 ? -9.948 14.193 6.777 1.00 49.41 89 SER A N 1
ATOM 728 C CA . SER A 1 89 ? -10.073 15.635 6.940 1.00 49.41 89 SER A CA 1
ATOM 729 C C . SER A 1 89 ? -9.162 15.963 8.107 1.00 49.41 89 SER A C 1
ATOM 731 O O . SER A 1 89 ? -9.326 15.323 9.149 1.00 49.41 89 SER A O 1
ATOM 733 N N . ASP A 1 90 ? -8.190 16.858 7.931 1.00 43.81 90 ASP A N 1
ATOM 734 C CA . ASP A 1 90 ? -7.430 17.370 9.061 1.00 43.81 90 ASP A CA 1
ATOM 735 C C . ASP A 1 90 ? -8.474 17.820 10.080 1.00 43.81 90 ASP A C 1
ATOM 737 O O . ASP A 1 90 ? -9.186 18.810 9.881 1.00 43.81 90 ASP A O 1
ATOM 741 N N . SER A 1 91 ? -8.673 17.007 11.118 1.00 41.44 91 SER A N 1
ATOM 742 C CA . SER A 1 91 ? -9.504 17.383 12.237 1.00 41.44 91 SER A CA 1
ATOM 743 C C . SER A 1 91 ? -8.693 18.472 12.888 1.00 41.44 91 SER A C 1
ATOM 745 O O . SER A 1 91 ? -7.739 18.180 13.601 1.00 41.44 91 SER A O 1
ATOM 747 N N . ILE A 1 92 ? -9.038 19.701 12.511 1.00 47.72 92 ILE A N 1
ATOM 748 C CA . ILE A 1 92 ? -8.662 20.976 13.096 1.00 47.72 92 ILE A CA 1
ATOM 749 C C . ILE A 1 92 ? -8.129 20.713 14.503 1.00 47.72 92 ILE A C 1
ATOM 751 O O . ILE A 1 92 ? -8.899 20.396 15.414 1.00 47.72 92 ILE A O 1
ATOM 755 N N . PHE A 1 93 ? -6.805 20.766 14.651 1.00 38.34 93 PHE A N 1
ATOM 756 C CA . PHE A 1 93 ? -6.203 20.904 15.964 1.00 38.34 93 PHE A CA 1
ATOM 757 C C . PHE A 1 93 ? -6.735 22.230 16.518 1.00 38.34 93 PHE A C 1
ATOM 759 O O . PHE A 1 93 ? -6.357 23.298 16.035 1.00 38.34 93 PHE A O 1
ATOM 766 N N . ASN A 1 94 ? -7.682 22.135 17.452 1.00 34.91 94 ASN A N 1
ATOM 767 C CA . ASN A 1 94 ? -7.979 23.198 18.407 1.00 34.91 94 ASN A CA 1
ATOM 768 C C . ASN A 1 94 ? -6.901 23.205 19.488 1.00 34.91 94 ASN A C 1
ATOM 770 O O . ASN A 1 94 ? -6.545 22.098 19.954 1.00 34.91 94 ASN A O 1
#

Organism: Flavobacterium johnsoniae (NCBI:txid986)

Radius of gyration: 13.26 Å; Cα contacts (8 Å, |Δi|>4): 119; chains: 1; bounding box: 34×33×30 Å

Sequence (94 aa):
MQTSQKQKQQFQQQLFEYFSQKDNSVTILENEMVITKGTDKGLTFTYLSDHSCIIHCYEFSLNTDLDIDTTIDTFIKLLVNHNLIHQQSDSIFN